Protein AF-A0AAV2PIL9-F1 (afdb_monomer_lite)

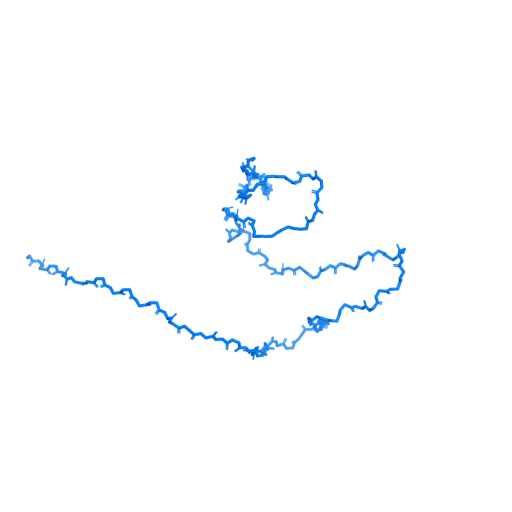Radius of gyration: 22.83 Å; chains: 1; bounding box: 48×57×62 Å

Structure (mmCIF, N/CA/C/O backbone):
data_AF-A0AAV2PIL9-F1
#
_entry.id   AF-A0AAV2PIL9-F1
#
loop_
_atom_site.group_PDB
_atom_site.id
_atom_site.type_symbol
_atom_site.label_atom_id
_atom_site.label_alt_id
_atom_site.label_comp_id
_atom_site.label_asym_id
_atom_site.label_entity_id
_atom_site.label_seq_id
_atom_site.pdbx_PDB_ins_code
_atom_site.Cartn_x
_atom_site.Cartn_y
_atom_site.Cartn_z
_atom_site.occupancy
_atom_site.B_iso_or_equiv
_atom_site.auth_seq_id
_atom_site.auth_comp_id
_atom_site.auth_asym_id
_atom_site.auth_atom_id
_atom_site.pdbx_PDB_model_num
ATOM 1 N N . GLY A 1 1 ? -7.718 -42.374 32.688 1.00 39.31 1 GLY A N 1
ATOM 2 C CA . GLY A 1 1 ? -6.599 -42.059 31.787 1.00 39.31 1 GLY A CA 1
ATOM 3 C C . GLY A 1 1 ? -7.052 -42.314 30.374 1.00 39.31 1 GLY A C 1
ATOM 4 O O . GLY A 1 1 ? -7.275 -43.462 30.025 1.00 39.31 1 GLY A O 1
ATOM 5 N N . SER A 1 2 ? -7.293 -41.252 29.617 1.00 43.75 2 SER A N 1
ATOM 6 C CA . SER A 1 2 ? -7.659 -41.289 28.203 1.00 43.75 2 SER A CA 1
ATOM 7 C C . SER A 1 2 ? -6.398 -41.479 27.359 1.00 43.75 2 SER A C 1
ATOM 9 O O . SER A 1 2 ? -5.510 -40.628 27.390 1.00 43.75 2 SER A O 1
ATOM 11 N N . GLY A 1 3 ? -6.307 -42.602 26.643 1.00 36.91 3 GLY A N 1
ATOM 12 C CA . GLY A 1 3 ? -5.295 -42.821 25.609 1.00 36.91 3 GLY A CA 1
ATOM 13 C C . GLY A 1 3 ? -5.547 -41.892 24.421 1.00 36.91 3 GLY A C 1
ATOM 14 O O . GLY A 1 3 ? -6.688 -41.744 23.989 1.00 36.91 3 GLY A O 1
ATOM 15 N N . GLY A 1 4 ? -4.495 -41.216 23.958 1.00 36.75 4 GLY A N 1
ATOM 16 C CA . GLY A 1 4 ? -4.555 -40.260 22.851 1.00 36.75 4 GLY A CA 1
ATOM 17 C C . GLY A 1 4 ? -4.580 -40.920 21.465 1.00 36.75 4 GLY A C 1
ATOM 18 O O . GLY A 1 4 ? -4.361 -42.126 21.356 1.00 36.75 4 GLY A O 1
ATOM 19 N N . PRO A 1 5 ? -4.811 -40.140 20.395 1.00 43.38 5 PRO A N 1
ATOM 20 C CA . PRO A 1 5 ? -4.626 -40.602 19.026 1.00 43.38 5 PRO A CA 1
ATOM 21 C C . PRO A 1 5 ? -3.196 -40.350 18.519 1.00 43.38 5 PRO A C 1
ATOM 23 O O . PRO A 1 5 ? -2.631 -39.270 18.692 1.00 43.38 5 PRO A O 1
ATOM 26 N N . SER A 1 6 ? -2.637 -41.361 17.855 1.00 42.66 6 SER A N 1
ATOM 27 C CA . SER A 1 6 ? -1.433 -41.302 17.026 1.00 42.66 6 SER A CA 1
ATOM 28 C C . SER A 1 6 ? -1.797 -41.539 15.553 1.00 4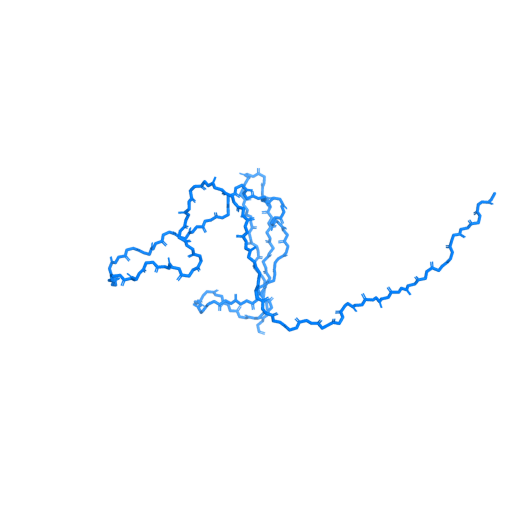2.66 6 SER A C 1
ATOM 30 O O . SER A 1 6 ? -2.655 -42.363 15.243 1.00 42.66 6 SER A O 1
ATOM 32 N N . GLY A 1 7 ? -1.100 -40.833 14.655 1.00 35.56 7 GLY A N 1
ATOM 33 C CA . GLY A 1 7 ? -1.141 -41.007 13.194 1.00 35.56 7 GLY A CA 1
ATOM 34 C C . GLY A 1 7 ? -1.990 -39.947 12.482 1.00 35.56 7 GLY A C 1
ATOM 35 O O . GLY A 1 7 ? -3.088 -39.639 12.916 1.00 35.56 7 GLY A O 1
ATOM 36 N N . GLY A 1 8 ? -1.569 -39.316 11.390 1.00 35.72 8 GLY A N 1
ATOM 37 C CA . GLY A 1 8 ? -0.363 -39.426 10.574 1.00 35.72 8 GLY A CA 1
ATOM 38 C C . GLY A 1 8 ? -0.543 -38.506 9.358 1.00 35.72 8 GLY A C 1
ATOM 39 O O . GLY A 1 8 ? -1.655 -38.338 8.864 1.00 35.72 8 GLY A O 1
ATOM 40 N N . SER A 1 9 ? 0.537 -37.863 8.924 1.00 42.44 9 SER A N 1
ATOM 41 C CA . SER A 1 9 ? 0.575 -36.897 7.823 1.00 42.44 9 SER A CA 1
ATOM 42 C C . SER A 1 9 ? 0.287 -37.554 6.468 1.00 42.44 9 SER A C 1
ATOM 44 O O . SER A 1 9 ? 0.861 -38.593 6.153 1.00 42.44 9 SER A O 1
ATOM 46 N N . GLY A 1 10 ? -0.539 -36.915 5.638 1.00 35.91 10 GLY A N 1
ATOM 47 C CA . GLY A 1 10 ? -0.777 -37.314 4.251 1.00 35.91 10 GLY A CA 1
ATOM 48 C C . GLY A 1 10 ? -0.938 -36.092 3.356 1.00 35.91 10 GLY A C 1
ATOM 49 O O . GLY A 1 10 ? -2.010 -35.503 3.280 1.00 35.91 10 GLY A O 1
ATOM 50 N N . SER A 1 11 ? 0.149 -35.697 2.699 1.00 45.59 11 SER A N 1
ATOM 51 C CA . SER A 1 11 ? 0.188 -34.688 1.643 1.00 45.59 11 SER A CA 1
ATOM 52 C C . SER A 1 11 ? -0.402 -35.261 0.351 1.00 45.59 11 SER A C 1
ATOM 54 O O . SER A 1 11 ? 0.233 -36.086 -0.304 1.00 45.59 11 SER A O 1
ATOM 56 N N . GLY A 1 12 ? -1.604 -34.824 -0.020 1.00 33.03 12 GLY A N 1
ATOM 57 C CA . GLY A 1 12 ? -2.204 -35.081 -1.328 1.00 33.03 12 GLY A CA 1
ATOM 58 C C . GLY A 1 12 ? -2.367 -33.768 -2.083 1.00 33.03 12 GLY A C 1
ATOM 59 O O . GLY A 1 12 ? -3.349 -33.064 -1.880 1.00 33.03 12 GLY A O 1
ATOM 60 N N . GLY A 1 13 ? -1.390 -33.415 -2.919 1.00 36.75 13 GLY A N 1
ATOM 61 C CA . GLY A 1 13 ? -1.562 -32.344 -3.899 1.00 36.75 13 GLY A CA 1
ATOM 62 C C . GLY A 1 13 ? -2.390 -32.857 -5.082 1.00 36.75 13 GLY A C 1
ATOM 63 O O . GLY A 1 13 ? -2.117 -33.966 -5.548 1.00 36.75 13 GLY A O 1
ATOM 64 N N . PRO A 1 14 ? -3.385 -32.112 -5.590 1.00 43.62 14 PRO A N 1
ATOM 65 C CA . PRO A 1 14 ? -4.019 -32.471 -6.845 1.00 43.62 14 PRO A CA 1
ATOM 66 C C . PRO A 1 14 ? -3.101 -32.118 -8.019 1.00 43.62 14 PRO A C 1
ATOM 68 O O . PRO A 1 14 ? -2.681 -30.979 -8.222 1.00 43.62 14 PRO A O 1
ATOM 71 N N . SER A 1 15 ? -2.790 -33.159 -8.776 1.00 46.66 15 SER A N 1
ATOM 72 C CA . SER A 1 15 ? -2.173 -33.157 -10.090 1.00 46.66 15 SER A CA 1
ATOM 73 C C . SER A 1 15 ? -3.133 -32.614 -11.158 1.00 46.66 15 SER A C 1
ATOM 75 O O . SER A 1 15 ? -4.279 -33.036 -11.224 1.00 46.66 15 SER A O 1
ATOM 77 N N . GLY A 1 16 ? -2.613 -31.743 -12.032 1.00 36.97 16 GLY A N 1
ATOM 78 C CA . GLY A 1 16 ? -2.989 -31.602 -13.448 1.00 36.97 16 GLY A CA 1
ATOM 79 C C . GLY A 1 16 ? -4.398 -31.102 -13.806 1.00 36.97 16 GLY A C 1
ATOM 80 O O . GLY A 1 16 ? -5.392 -31.785 -13.598 1.00 36.97 16 GLY A O 1
ATOM 81 N N . GLY A 1 17 ? -4.465 -29.972 -14.516 1.00 35.09 17 GLY A N 1
ATOM 82 C CA . GLY A 1 17 ? -5.667 -29.551 -15.239 1.00 35.09 17 GLY A CA 1
ATOM 83 C C . GLY A 1 17 ? -5.405 -28.365 -16.163 1.00 35.09 17 GLY A C 1
ATOM 84 O O . GLY A 1 17 ? -5.475 -27.215 -15.743 1.00 35.09 17 GLY A O 1
ATOM 85 N N . SER A 1 18 ? -5.080 -28.652 -17.421 1.00 47.25 18 SER A N 1
ATOM 86 C CA . SER A 1 18 ? -4.907 -27.676 -18.496 1.00 47.25 18 SER A CA 1
ATOM 87 C C . SER A 1 18 ? -6.264 -27.187 -19.022 1.00 47.25 18 SER A C 1
ATOM 89 O O . SER A 1 18 ? -6.996 -27.969 -19.616 1.00 47.25 18 SER A O 1
ATOM 91 N N . GLY A 1 19 ? -6.539 -25.886 -18.899 1.00 41.06 19 GLY A N 1
ATOM 92 C CA . GLY A 1 19 ? -7.348 -25.111 -19.849 1.00 41.06 19 GLY A CA 1
ATOM 93 C C . GLY A 1 19 ? -8.886 -25.209 -19.829 1.00 41.06 19 GLY A C 1
ATOM 94 O O . GLY A 1 19 ? -9.496 -26.188 -19.417 1.00 41.06 19 GLY A O 1
ATOM 95 N N . SER A 1 20 ? -9.463 -24.165 -20.437 1.00 46.88 20 SER A N 1
ATOM 96 C CA . SER A 1 20 ? -10.857 -23.919 -20.855 1.00 46.88 20 SER A CA 1
ATOM 97 C C . SER A 1 20 ? -11.839 -23.381 -19.801 1.00 46.88 20 SER A C 1
ATOM 99 O O . SER A 1 20 ? -12.045 -23.951 -18.736 1.00 46.88 20 SER A O 1
ATOM 101 N N . GLY A 1 21 ? -12.409 -22.212 -20.119 1.00 46.28 21 GLY A N 1
ATOM 102 C CA . GLY A 1 21 ? -13.289 -21.432 -19.256 1.00 46.28 21 GLY A CA 1
ATOM 103 C C . GLY A 1 21 ? -14.655 -22.061 -18.982 1.00 46.28 21 GLY A C 1
ATOM 104 O O . GLY A 1 21 ? -15.122 -22.948 -19.693 1.00 46.28 21 GLY A O 1
ATOM 105 N N . GLY A 1 22 ? -15.310 -21.528 -17.951 1.00 34.72 22 GLY A N 1
ATOM 106 C CA . GLY A 1 22 ? -16.691 -21.817 -17.572 1.00 34.72 22 GLY A CA 1
ATOM 107 C C . GLY A 1 22 ? -17.414 -20.542 -17.105 1.00 34.72 22 GLY A C 1
ATOM 108 O O . GLY A 1 22 ? -16.748 -19.555 -16.784 1.00 34.72 22 GLY A O 1
ATOM 109 N N . PRO A 1 23 ? -18.760 -20.520 -17.129 1.00 41.94 23 PRO A N 1
ATOM 110 C CA . PRO A 1 23 ? -19.551 -19.300 -17.250 1.00 41.94 23 PRO A CA 1
ATOM 111 C C . PRO A 1 23 ? -19.942 -18.713 -15.888 1.00 41.94 23 PRO A C 1
ATOM 113 O O . PRO A 1 23 ? -20.440 -19.422 -15.016 1.00 41.94 23 PRO A O 1
ATOM 116 N N . TRP A 1 24 ? -19.801 -17.398 -15.723 1.00 46.53 24 TRP A N 1
ATOM 117 C CA . TRP A 1 24 ? -20.425 -16.689 -14.605 1.00 46.53 24 TRP A CA 1
ATOM 118 C C . TRP A 1 24 ? -21.908 -16.473 -14.925 1.00 46.53 24 TRP A C 1
ATOM 120 O O . TRP A 1 24 ? -22.257 -15.622 -15.740 1.00 46.53 24 TRP A O 1
ATOM 130 N N . VAL A 1 25 ? -22.784 -17.270 -14.306 1.00 47.41 25 VAL A N 1
ATOM 131 C CA . VAL A 1 25 ? -24.238 -17.051 -14.312 1.00 47.41 25 VAL A CA 1
ATOM 132 C C . VAL A 1 25 ? -24.689 -16.633 -12.915 1.00 47.41 25 VAL A C 1
ATOM 134 O O . VAL A 1 25 ? -24.598 -17.407 -11.966 1.00 47.41 25 VAL A O 1
ATOM 137 N N . GLY A 1 26 ? -25.219 -15.414 -12.830 1.00 39.00 26 GLY A N 1
ATOM 138 C CA . GLY A 1 26 ? -25.921 -14.833 -11.682 1.00 39.00 26 GLY A CA 1
ATOM 139 C C . GLY A 1 26 ? -25.633 -13.332 -11.621 1.00 39.00 26 GLY A C 1
ATOM 140 O O . GLY A 1 26 ? -24.479 -12.939 -11.627 1.00 39.00 26 GLY A O 1
ATOM 141 N N . GLY A 1 27 ? -26.579 -12.404 -11.616 1.00 35.25 27 GLY A N 1
ATOM 142 C CA . GLY A 1 27 ? -28.033 -12.425 -11.672 1.00 35.25 27 GLY A CA 1
ATOM 143 C C . GLY A 1 27 ? -28.479 -10.983 -11.960 1.00 35.25 27 GLY A C 1
ATOM 144 O O . GLY A 1 27 ? -27.723 -10.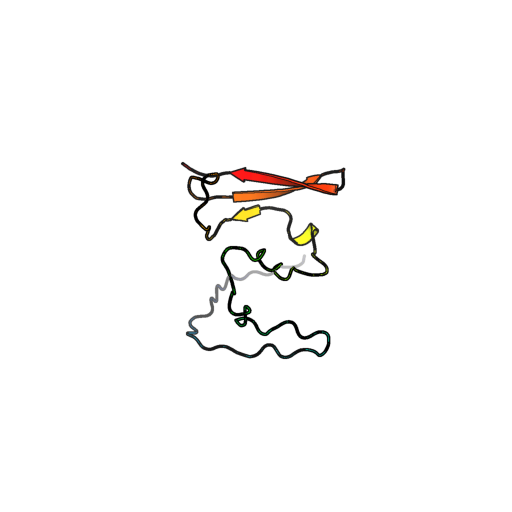033 -11.772 1.00 35.25 27 GLY A O 1
ATOM 145 N N . SER A 1 28 ? -29.676 -10.834 -12.503 1.00 59.41 28 SER A N 1
ATOM 146 C CA . SER A 1 28 ? -30.213 -9.627 -13.128 1.00 59.41 28 SER A CA 1
ATOM 147 C C . SER A 1 28 ? -30.219 -8.378 -12.232 1.00 59.41 28 SER A C 1
ATOM 149 O O . SER A 1 28 ? -30.933 -8.328 -11.235 1.00 59.41 28 SER A O 1
ATOM 151 N N . GLY A 1 29 ? -29.504 -7.332 -12.654 1.00 47.81 29 GLY A N 1
ATOM 152 C CA . GLY A 1 29 ? -29.636 -5.971 -12.126 1.00 47.81 29 GLY A CA 1
ATOM 153 C C . GLY A 1 29 ? -28.429 -5.114 -12.500 1.00 47.81 29 GLY A C 1
ATOM 154 O O . GLY A 1 29 ? -27.342 -5.361 -12.000 1.00 47.81 29 GLY A O 1
ATOM 155 N N . SER A 1 30 ? -28.613 -4.132 -13.392 1.00 52.47 30 SER A N 1
ATOM 156 C CA . SER A 1 30 ? -27.580 -3.236 -13.958 1.00 52.47 30 SER A CA 1
ATOM 157 C C . SER A 1 30 ? -26.436 -3.947 -14.696 1.00 52.47 30 SER A C 1
ATOM 159 O O . SER A 1 30 ? -25.332 -4.089 -14.181 1.00 52.47 30 SER A O 1
ATOM 161 N N . GLY A 1 31 ? -26.694 -4.393 -15.930 1.00 41.53 31 GLY A N 1
ATOM 162 C CA . GLY A 1 31 ? -25.639 -4.916 -16.797 1.00 41.53 31 GLY A CA 1
ATOM 163 C C . GLY A 1 31 ? -24.615 -3.828 -17.119 1.00 41.53 31 GLY A C 1
ATOM 164 O O . GLY A 1 31 ? -24.856 -2.993 -17.988 1.00 41.53 31 GLY A O 1
ATOM 165 N N . GLY A 1 32 ? -23.475 -3.846 -16.427 1.00 49.75 32 GLY A N 1
ATOM 166 C CA . GLY A 1 32 ? -22.250 -3.265 -16.965 1.00 49.75 32 GLY A CA 1
ATOM 167 C C . GLY A 1 32 ? -21.864 -3.979 -18.270 1.00 49.75 32 GLY A C 1
ATOM 168 O O . GLY A 1 32 ? -22.322 -5.105 -18.508 1.00 49.75 32 GLY A O 1
ATOM 169 N N . PRO A 1 33 ? -21.063 -3.346 -19.145 1.00 46.03 33 PRO A N 1
ATOM 170 C CA . PRO A 1 33 ? -20.611 -3.997 -20.366 1.00 46.03 33 PRO A CA 1
ATOM 171 C C . PRO A 1 33 ? -19.860 -5.296 -20.022 1.00 46.03 33 PRO A C 1
ATOM 173 O O . PRO A 1 33 ? -19.215 -5.377 -18.971 1.00 46.03 33 PRO A O 1
ATOM 176 N N . PRO A 1 34 ? -19.947 -6.333 -20.873 1.00 44.09 34 PRO A N 1
ATOM 177 C CA . PRO A 1 34 ? -19.232 -7.579 -20.641 1.00 44.09 34 PRO A CA 1
ATOM 178 C C . PRO A 1 34 ? -17.719 -7.315 -20.536 1.00 44.09 34 PRO A C 1
ATOM 180 O O . PRO A 1 34 ? -17.207 -6.407 -21.203 1.00 44.09 34 PRO A O 1
ATOM 183 N N . PRO A 1 35 ? -16.979 -8.105 -19.736 1.00 51.28 35 PRO A N 1
ATOM 184 C CA . PRO A 1 35 ? -15.528 -7.990 -19.669 1.00 51.28 35 PRO A CA 1
ATOM 185 C C . PRO A 1 35 ? -14.942 -8.165 -21.077 1.00 51.28 35 PRO A C 1
ATOM 187 O O . PRO A 1 35 ? -15.152 -9.192 -21.720 1.00 51.28 35 PRO A O 1
ATOM 190 N N . GLY A 1 36 ? -14.253 -7.131 -21.568 1.00 49.16 36 GLY A N 1
ATOM 191 C CA . GLY A 1 36 ? -13.662 -7.089 -22.911 1.00 49.16 36 GLY A CA 1
ATOM 192 C C . GLY A 1 36 ? -14.314 -6.114 -23.897 1.00 49.16 36 GLY A C 1
ATOM 193 O O . GLY A 1 36 ? -13.781 -5.937 -24.988 1.00 49.16 36 GLY A O 1
ATOM 194 N N . VAL A 1 37 ? -15.409 -5.438 -23.534 1.00 50.84 37 VAL A N 1
ATOM 195 C CA . VAL A 1 37 ? -15.971 -4.339 -24.338 1.00 50.84 37 VAL A CA 1
ATOM 196 C C . VAL A 1 37 ? -15.676 -3.017 -23.638 1.00 50.84 37 VAL A C 1
ATOM 198 O O . VAL A 1 37 ? -16.540 -2.405 -23.015 1.00 50.84 37 VAL A O 1
ATOM 201 N N . PHE A 1 38 ? -14.418 -2.586 -23.727 1.00 54.53 38 PHE A N 1
ATOM 202 C CA . PHE A 1 38 ? -14.108 -1.168 -23.578 1.00 54.53 38 PHE A CA 1
ATOM 203 C C . PHE A 1 38 ? -14.660 -0.461 -24.823 1.00 54.53 38 PHE A C 1
ATOM 205 O O . PHE A 1 38 ? -14.470 -0.982 -25.929 1.00 54.53 38 PHE A O 1
ATOM 212 N N . PRO A 1 39 ? -15.380 0.668 -24.689 1.00 58.75 39 PRO A N 1
ATOM 213 C CA . PRO A 1 39 ? -15.816 1.417 -25.858 1.00 58.75 39 PRO A CA 1
ATOM 214 C C . PRO A 1 39 ? -14.593 1.714 -26.741 1.00 58.75 39 PRO A C 1
ATOM 216 O O . PRO A 1 39 ? -13.526 2.024 -26.200 1.00 58.75 39 PRO A O 1
ATOM 219 N N . PRO A 1 40 ? -14.697 1.575 -28.077 1.00 55.47 40 PRO A N 1
ATOM 220 C CA . PRO A 1 40 ? -13.598 1.925 -28.964 1.00 55.47 40 PRO A CA 1
ATOM 221 C C . PRO A 1 40 ? -13.253 3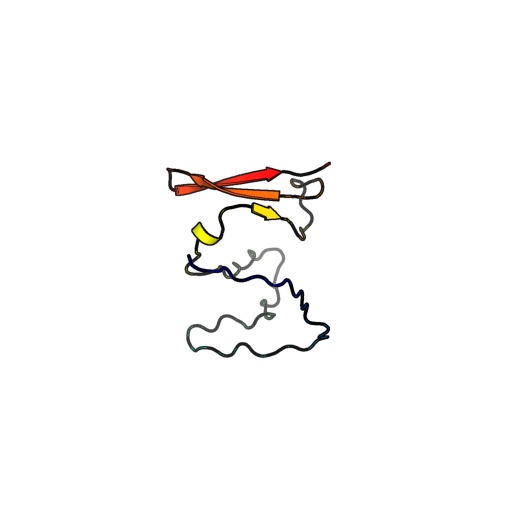.396 -28.718 1.00 55.47 40 PRO A C 1
ATOM 223 O O . PRO A 1 40 ? -14.085 4.274 -28.935 1.00 55.47 40 PRO A O 1
ATOM 226 N N . GLY A 1 41 ? -12.056 3.638 -28.182 1.00 58.19 41 GLY A N 1
ATOM 227 C CA . GLY A 1 41 ? -11.594 4.970 -27.815 1.00 58.19 41 GLY A CA 1
ATOM 228 C C . GLY A 1 41 ? -11.673 5.926 -29.002 1.00 58.19 41 GLY A C 1
ATOM 229 O O . GLY A 1 41 ? -11.234 5.601 -30.105 1.00 58.19 41 GLY A O 1
ATOM 230 N N . GLY A 1 42 ? -12.238 7.105 -28.766 1.00 54.03 42 GLY A N 1
ATOM 231 C CA . GLY A 1 42 ? -12.327 8.175 -29.749 1.00 54.03 42 GLY A CA 1
ATOM 232 C C . GLY A 1 42 ? -11.644 9.435 -29.236 1.00 54.03 42 GLY A C 1
ATOM 233 O O . GLY A 1 42 ? -12.324 10.322 -28.744 1.00 54.03 42 GLY A O 1
ATOM 234 N N . GLY A 1 43 ? -10.318 9.517 -29.386 1.00 60.12 43 GLY A N 1
ATOM 235 C CA . GLY A 1 43 ? -9.540 10.754 -29.224 1.00 60.12 43 GLY A CA 1
ATOM 236 C C . GLY A 1 43 ? -8.471 10.712 -28.127 1.00 60.12 43 GLY A C 1
ATOM 237 O O . GLY A 1 43 ? -8.667 10.121 -27.074 1.00 60.12 43 GLY A O 1
ATOM 238 N N . SER A 1 44 ? -7.337 11.374 -28.377 1.00 65.38 44 SER A N 1
ATOM 239 C CA . SER A 1 44 ? -6.283 11.656 -27.385 1.00 65.38 44 SER A CA 1
ATOM 240 C C . SER A 1 44 ? -6.689 12.703 -26.339 1.00 65.38 44 SER A C 1
ATOM 242 O O . SER A 1 44 ? -5.920 12.962 -25.418 1.00 65.38 44 SER A O 1
ATOM 244 N N . ASP A 1 45 ? -7.874 13.298 -26.500 1.00 71.00 45 ASP A N 1
ATOM 245 C CA . ASP A 1 45 ? -8.377 14.424 -25.710 1.00 71.00 45 ASP A CA 1
ATOM 246 C C . ASP A 1 45 ? -9.627 14.067 -24.875 1.00 71.00 45 ASP A C 1
ATOM 248 O O . ASP A 1 45 ? -10.153 14.924 -24.168 1.00 71.00 45 ASP A O 1
ATOM 252 N N . GLU A 1 46 ? -10.114 12.820 -24.936 1.00 78.38 46 GLU A N 1
ATOM 253 C CA . GLU A 1 46 ? -11.219 12.345 -24.089 1.00 78.38 46 GLU A CA 1
ATOM 254 C C . GLU A 1 46 ? -10.669 11.880 -22.726 1.00 78.38 46 GLU A C 1
ATOM 256 O O . GLU A 1 46 ? -9.735 11.067 -22.698 1.00 78.38 46 GLU A O 1
ATOM 261 N N . PRO A 1 47 ? -11.211 12.357 -21.587 1.00 82.31 47 PRO A N 1
ATOM 262 C CA . PRO A 1 47 ? -10.896 11.807 -20.276 1.00 82.31 47 PRO A CA 1
ATOM 263 C C . PRO A 1 47 ? -10.999 10.279 -20.238 1.00 82.31 47 PRO A C 1
ATOM 265 O O . PRO A 1 47 ? -11.939 9.674 -20.754 1.00 82.31 47 PRO A O 1
ATOM 268 N N . CYS A 1 48 ? -10.022 9.648 -19.585 1.00 83.69 48 CYS A N 1
ATOM 269 C CA . CYS A 1 48 ? -10.041 8.206 -19.379 1.00 83.69 48 CYS A CA 1
ATOM 270 C C . CYS A 1 48 ? -11.359 7.792 -18.703 1.00 83.69 48 CYS A C 1
ATOM 272 O O . CYS A 1 48 ? -11.750 8.427 -17.721 1.00 83.69 48 CYS A O 1
ATOM 274 N N . PRO A 1 49 ? -12.029 6.731 -19.185 1.00 86.25 49 PRO A N 1
ATOM 275 C CA . PRO A 1 49 ? -13.246 6.254 -18.550 1.00 86.25 49 PRO A CA 1
ATOM 276 C C . PRO A 1 49 ? -12.953 5.782 -17.122 1.00 86.25 49 PRO A C 1
ATOM 278 O O . PRO A 1 49 ? -11.917 5.161 -16.869 1.00 86.25 49 PRO A O 1
ATOM 281 N N . ASP A 1 50 ? -13.892 6.025 -16.208 1.00 88.75 50 ASP A N 1
ATOM 282 C CA . ASP A 1 50 ? -13.798 5.537 -14.834 1.00 88.75 50 ASP A CA 1
ATOM 283 C C . ASP A 1 50 ? -13.921 4.002 -14.804 1.00 88.75 50 ASP A C 1
ATOM 285 O O . ASP A 1 50 ? -14.938 3.450 -15.247 1.00 88.75 50 ASP A O 1
ATOM 289 N N . PRO A 1 51 ? -12.915 3.272 -14.289 1.00 89.12 51 PRO A N 1
ATOM 290 C CA . PRO A 1 51 ? -13.004 1.825 -14.181 1.00 89.12 51 PRO A CA 1
ATOM 291 C C . PRO A 1 51 ? -14.009 1.416 -13.087 1.00 89.12 51 PRO A C 1
ATOM 293 O O . PRO A 1 51 ? -14.134 2.099 -12.066 1.00 89.12 51 PRO A O 1
ATOM 296 N N . PRO A 1 52 ? -14.707 0.275 -13.239 1.00 91.75 52 PRO A N 1
ATOM 297 C CA . PRO A 1 52 ? -15.575 -0.241 -12.186 1.00 91.75 52 PRO A CA 1
ATOM 298 C C . PRO A 1 52 ? -14.763 -0.611 -10.934 1.00 91.75 52 PRO A C 1
ATOM 300 O O . PRO A 1 52 ? -13.670 -1.169 -11.031 1.00 91.75 52 PRO A O 1
ATOM 303 N N . VAL A 1 53 ? -15.327 -0.350 -9.751 1.00 93.44 53 VAL A N 1
ATOM 304 C CA . VAL A 1 53 ? -14.694 -0.625 -8.447 1.00 93.44 53 VAL A CA 1
ATOM 305 C C . VAL A 1 53 ? -15.460 -1.680 -7.646 1.00 93.44 53 VAL A C 1
ATOM 307 O O . VAL A 1 53 ? -16.677 -1.834 -7.797 1.00 93.44 53 VAL A O 1
ATOM 310 N N . VAL A 1 54 ? -14.756 -2.388 -6.757 1.00 94.75 54 VAL A N 1
ATOM 311 C CA . VAL A 1 54 ? -15.346 -3.395 -5.858 1.00 94.75 54 VAL A CA 1
ATOM 312 C C . VAL A 1 54 ? -16.326 -2.727 -4.887 1.00 94.75 54 VAL A C 1
ATOM 314 O O . VAL A 1 54 ? -15.938 -1.895 -4.070 1.00 94.75 54 VAL A O 1
ATOM 317 N N . GLN A 1 55 ? -17.601 -3.110 -4.963 1.00 96.44 55 GLN A N 1
ATOM 318 C CA . GLN A 1 55 ? -18.650 -2.632 -4.057 1.00 96.44 55 GLN A CA 1
ATOM 319 C C . GLN A 1 55 ? -18.620 -3.386 -2.724 1.00 96.44 55 GLN A C 1
ATOM 321 O O . GLN A 1 55 ? -18.241 -4.555 -2.683 1.00 96.44 55 GLN A O 1
ATOM 326 N N . ASN A 1 56 ? -19.069 -2.738 -1.642 1.00 95.38 56 ASN A N 1
ATOM 327 C CA . ASN A 1 56 ? -19.083 -3.314 -0.287 1.00 95.38 56 ASN A CA 1
ATOM 328 C C . ASN A 1 56 ? -17.706 -3.859 0.140 1.00 95.38 56 ASN A C 1
ATOM 330 O O . ASN A 1 56 ? -17.593 -4.954 0.692 1.00 95.38 56 ASN A O 1
ATOM 334 N N . PHE A 1 57 ? -16.652 -3.101 -0.164 1.00 95.62 57 PHE A N 1
ATOM 335 C CA . PHE A 1 57 ? -15.271 -3.492 0.082 1.00 95.62 57 PHE A CA 1
ATOM 336 C C . PHE A 1 57 ? -15.019 -3.819 1.564 1.00 95.62 57 PHE A C 1
ATOM 338 O O . PHE A 1 57 ? -15.181 -2.970 2.442 1.00 95.62 57 PHE A O 1
ATOM 345 N N . ASN A 1 58 ? -14.597 -5.056 1.844 1.00 96.00 58 ASN A N 1
ATOM 346 C CA . ASN A 1 58 ? -14.227 -5.486 3.190 1.00 96.00 58 ASN A CA 1
ATOM 347 C C . ASN A 1 58 ? -12.806 -5.015 3.522 1.00 96.00 58 ASN A C 1
ATOM 349 O O . ASN A 1 58 ? -11.836 -5.741 3.299 1.00 96.00 58 ASN A O 1
ATOM 353 N N . LEU A 1 59 ? -12.698 -3.811 4.088 1.00 96.50 59 LEU A N 1
ATOM 354 C CA . LEU A 1 59 ? -11.413 -3.218 4.454 1.00 96.50 59 LEU A CA 1
ATOM 355 C C . LEU A 1 59 ? -10.598 -4.121 5.388 1.00 96.50 59 LEU A C 1
ATOM 357 O O . LEU A 1 59 ? -9.414 -4.323 5.149 1.00 96.50 59 LEU A O 1
ATOM 361 N N . THR A 1 60 ? -11.217 -4.708 6.415 1.00 96.44 60 THR A N 1
ATOM 362 C CA . THR A 1 60 ? -10.514 -5.551 7.396 1.00 96.44 60 THR A CA 1
ATOM 363 C C . THR A 1 60 ? -9.875 -6.781 6.754 1.00 96.44 60 THR A C 1
ATOM 365 O O . THR A 1 60 ? -8.791 -7.179 7.164 1.00 96.44 60 THR A O 1
ATOM 368 N N . GLY A 1 61 ? -10.512 -7.356 5.729 1.00 97.19 61 GLY A N 1
ATOM 369 C CA . GLY A 1 61 ? -9.955 -8.476 4.966 1.00 97.19 61 GLY A CA 1
ATOM 370 C C . GLY A 1 61 ? -8.835 -8.086 3.996 1.00 97.19 61 GLY A C 1
ATOM 371 O O . GLY A 1 61 ? -8.150 -8.970 3.492 1.00 97.19 61 GLY A O 1
ATOM 372 N N . TYR A 1 62 ? -8.656 -6.791 3.726 1.00 97.75 62 TYR A N 1
ATOM 373 C CA . TYR A 1 62 ? -7.621 -6.268 2.833 1.00 97.75 62 TYR A CA 1
ATOM 374 C C . TYR A 1 62 ? -6.346 -5.833 3.571 1.00 97.75 62 TYR A C 1
ATOM 376 O O . TYR A 1 62 ? -5.280 -5.743 2.964 1.00 97.75 62 TYR A O 1
ATOM 384 N N . LEU A 1 63 ? -6.445 -5.550 4.874 1.00 98.19 63 LEU A N 1
ATOM 385 C CA . LEU A 1 63 ? -5.297 -5.171 5.698 1.00 98.19 63 LEU A CA 1
ATOM 386 C C . LEU A 1 63 ? -4.249 -6.291 5.765 1.00 98.19 63 LEU A C 1
ATOM 388 O O . LEU A 1 63 ? -4.541 -7.468 5.558 1.00 98.19 63 LEU A O 1
ATOM 392 N N . GLY A 1 64 ? -3.026 -5.918 6.131 1.00 98.06 64 GLY A N 1
ATOM 393 C CA . GLY A 1 64 ? -1.894 -6.832 6.211 1.00 98.06 64 GLY A CA 1
ATOM 394 C C . GLY A 1 64 ? -0.994 -6.752 4.984 1.00 98.06 64 GLY A C 1
ATOM 395 O O . GLY A 1 64 ? -0.890 -5.708 4.339 1.00 98.06 64 GLY A O 1
ATOM 396 N N . ARG A 1 65 ? -0.287 -7.849 4.714 1.00 98.19 65 ARG A N 1
ATOM 397 C CA . ARG A 1 65 ? 0.824 -7.891 3.765 1.00 98.19 65 ARG A CA 1
ATOM 398 C C . ARG A 1 65 ? 0.393 -8.328 2.372 1.00 98.19 65 ARG A C 1
ATOM 400 O O . ARG A 1 65 ? -0.197 -9.394 2.215 1.00 98.19 65 ARG A O 1
ATOM 407 N N . TRP A 1 66 ? 0.825 -7.569 1.374 1.00 98.31 66 TRP A N 1
ATOM 408 C CA . TRP A 1 66 ? 0.701 -7.890 -0.041 1.00 98.31 66 TRP A CA 1
ATOM 409 C C . TRP A 1 66 ? 2.071 -7.952 -0.706 1.00 98.31 66 TRP A C 1
ATOM 411 O O . TRP A 1 66 ? 2.974 -7.193 -0.358 1.00 98.31 66 TRP A O 1
ATOM 421 N N . TYR A 1 67 ? 2.201 -8.848 -1.681 1.00 97.06 67 TYR A N 1
ATOM 422 C CA . TYR A 1 67 ? 3.383 -8.988 -2.525 1.00 97.06 67 TYR A CA 1
ATOM 423 C C . TYR A 1 67 ? 3.019 -8.534 -3.934 1.00 97.06 67 TYR A C 1
ATOM 425 O O . TYR A 1 67 ? 2.016 -8.988 -4.488 1.00 97.06 67 TYR A O 1
ATOM 433 N N . GLU A 1 68 ? 3.813 -7.635 -4.503 1.00 95.94 68 GLU A N 1
ATOM 434 C CA . GLU A 1 68 ? 3.642 -7.221 -5.892 1.00 95.94 68 GLU A CA 1
ATOM 435 C C . GLU A 1 68 ? 3.974 -8.396 -6.820 1.00 95.94 68 GLU A C 1
ATOM 437 O O . GLU A 1 68 ? 5.044 -8.996 -6.712 1.00 95.94 68 GLU A O 1
ATOM 442 N N . VAL A 1 69 ? 3.044 -8.736 -7.716 1.00 94.94 69 VAL A N 1
ATOM 443 C CA . VAL A 1 69 ? 3.247 -9.789 -8.725 1.00 94.94 69 VAL A CA 1
ATOM 444 C C . VAL A 1 69 ? 3.722 -9.174 -10.039 1.00 94.94 69 VAL A C 1
ATOM 446 O O . VAL A 1 69 ? 4.679 -9.659 -10.633 1.00 94.94 69 VAL A O 1
ATOM 449 N N . GLU A 1 70 ? 3.078 -8.088 -10.472 1.00 94.12 70 GLU A N 1
ATOM 450 C CA . GLU A 1 70 ? 3.413 -7.352 -11.691 1.00 94.12 70 GLU A CA 1
ATOM 451 C C . GLU A 1 70 ? 3.121 -5.858 -11.510 1.00 94.12 70 GLU A C 1
ATOM 453 O O . GLU A 1 70 ? 2.208 -5.473 -10.774 1.00 94.12 70 GLU A O 1
ATOM 458 N N . ARG A 1 71 ? 3.860 -5.017 -12.242 1.00 90.88 71 ARG A N 1
ATOM 459 C CA . ARG A 1 71 ? 3.597 -3.579 -12.358 1.00 90.88 71 ARG A CA 1
ATOM 460 C C . ARG A 1 71 ? 3.775 -3.098 -13.788 1.00 90.88 71 ARG A C 1
ATOM 462 O O . ARG A 1 71 ? 4.633 -3.577 -14.528 1.00 90.88 71 ARG A O 1
ATOM 469 N N . MET A 1 72 ? 3.006 -2.077 -14.146 1.00 92.31 72 MET A N 1
ATOM 470 C CA . MET A 1 72 ? 3.309 -1.257 -15.316 1.00 92.31 72 MET A CA 1
ATOM 471 C C . MET A 1 72 ? 4.477 -0.319 -15.001 1.00 92.31 72 MET A C 1
ATOM 473 O O . MET A 1 72 ? 4.678 0.070 -13.846 1.00 92.31 72 MET A O 1
ATOM 477 N N . PHE A 1 73 ? 5.232 0.067 -16.033 1.00 89.25 73 PHE A N 1
ATOM 478 C CA . PHE A 1 73 ? 6.334 1.012 -15.874 1.00 89.25 73 PHE A CA 1
ATOM 479 C C . PHE A 1 73 ? 5.839 2.314 -15.241 1.00 89.25 73 PHE A C 1
ATOM 481 O O . PHE A 1 73 ? 4.933 2.972 -15.753 1.00 89.25 73 PHE A O 1
ATOM 488 N N . ASN A 1 74 ? 6.464 2.689 -14.132 1.00 88.19 74 ASN A N 1
ATOM 489 C CA . ASN A 1 74 ? 6.264 3.967 -13.481 1.00 88.19 74 ASN A CA 1
ATOM 490 C C . ASN A 1 74 ? 7.613 4.446 -12.911 1.00 88.19 74 ASN A C 1
ATOM 492 O O . ASN A 1 74 ? 8.438 3.618 -12.531 1.00 88.19 74 ASN A O 1
ATOM 496 N N . PRO A 1 75 ? 7.875 5.763 -12.866 1.00 89.62 75 PRO A N 1
ATOM 497 C CA . PRO A 1 75 ? 9.189 6.286 -12.485 1.00 89.62 75 PRO A CA 1
ATOM 498 C C . PRO A 1 75 ? 9.442 6.298 -10.969 1.00 89.62 75 PRO A C 1
ATOM 500 O O . PRO A 1 75 ? 10.536 6.656 -10.542 1.00 89.62 75 PRO A O 1
ATOM 503 N N . PHE A 1 76 ? 8.441 5.966 -10.149 1.00 86.56 76 PHE A N 1
ATOM 504 C CA . PHE A 1 76 ? 8.494 6.135 -8.693 1.00 86.56 76 PHE A CA 1
ATOM 505 C C . PHE A 1 76 ? 8.693 4.825 -7.932 1.00 86.56 76 PHE A C 1
ATOM 507 O O . PHE A 1 76 ? 9.063 4.854 -6.762 1.00 86.56 76 PHE A O 1
ATOM 514 N N . GLN A 1 77 ? 8.457 3.687 -8.578 1.00 85.12 77 GLN A N 1
ATOM 515 C CA . GLN A 1 77 ? 8.702 2.371 -8.014 1.00 85.12 77 GLN A CA 1
ATOM 516 C C . GLN A 1 77 ? 9.938 1.755 -8.662 1.00 85.12 77 GLN A C 1
ATOM 518 O O . GLN A 1 77 ? 10.106 1.764 -9.880 1.00 85.12 77 GLN A O 1
ATOM 523 N N . TYR A 1 78 ? 10.809 1.211 -7.826 1.00 87.44 78 TYR A N 1
ATOM 524 C CA . TYR A 1 78 ? 12.069 0.604 -8.230 1.00 87.44 78 TYR A CA 1
ATOM 525 C C . TYR A 1 78 ? 12.381 -0.588 -7.324 1.00 87.44 78 TYR A C 1
ATOM 527 O O . TYR A 1 78 ? 11.732 -0.785 -6.296 1.00 87.44 78 TYR A O 1
ATOM 535 N N . GLY A 1 79 ? 13.374 -1.381 -7.724 1.00 90.31 79 GLY A N 1
ATOM 536 C CA . GLY A 1 79 ? 13.761 -2.600 -7.019 1.00 90.31 79 GLY A CA 1
ATOM 537 C C . GLY A 1 79 ? 12.771 -3.753 -7.190 1.00 90.31 79 GLY A C 1
ATOM 538 O O . GLY A 1 79 ? 11.728 -3.605 -7.833 1.00 90.31 79 GLY A O 1
ATOM 539 N N . ASP A 1 80 ? 13.122 -4.886 -6.595 1.00 91.88 80 ASP A N 1
ATOM 540 C CA . ASP A 1 80 ? 12.397 -6.155 -6.670 1.00 91.88 80 ASP A CA 1
ATOM 541 C C . ASP A 1 80 ? 11.828 -6.559 -5.304 1.00 91.88 80 ASP A C 1
ATOM 543 O O . ASP A 1 80 ? 12.077 -5.908 -4.284 1.00 91.88 80 ASP A O 1
ATOM 547 N N . CYS A 1 81 ? 11.061 -7.656 -5.275 1.00 93.81 81 CYS A N 1
ATOM 548 C CA . CYS A 1 81 ? 10.431 -8.183 -4.060 1.00 93.81 81 CYS A CA 1
ATOM 549 C C . CYS A 1 81 ? 9.616 -7.109 -3.322 1.00 93.81 81 CYS A C 1
ATOM 551 O O . CYS A 1 81 ? 9.738 -6.956 -2.105 1.00 93.81 81 CYS A O 1
ATOM 553 N N . VAL A 1 82 ? 8.817 -6.342 -4.071 1.00 95.56 82 VAL A N 1
ATOM 554 C CA . VAL A 1 82 ? 8.032 -5.238 -3.517 1.00 95.56 82 VAL A CA 1
ATOM 555 C C . VAL A 1 82 ? 6.927 -5.788 -2.618 1.00 95.56 82 VAL A C 1
ATOM 557 O O . VAL A 1 82 ? 6.139 -6.652 -3.009 1.00 95.56 82 VAL A O 1
ATOM 560 N N . ILE A 1 83 ? 6.881 -5.273 -1.395 1.00 97.25 83 ILE A N 1
ATOM 561 C CA . ILE A 1 83 ? 5.911 -5.630 -0.363 1.00 97.25 83 ILE A CA 1
ATOM 562 C C . ILE A 1 83 ? 5.168 -4.370 0.063 1.00 97.25 83 ILE A C 1
ATOM 564 O O . ILE A 1 83 ? 5.801 -3.349 0.335 1.00 97.25 83 ILE A O 1
ATOM 568 N N . ALA A 1 84 ? 3.846 -4.469 0.180 1.00 97.94 84 ALA A N 1
ATOM 569 C CA . ALA A 1 84 ? 2.986 -3.431 0.732 1.00 97.94 84 ALA A CA 1
ATOM 570 C C . ALA A 1 84 ? 2.303 -3.930 2.010 1.00 97.94 84 ALA A C 1
ATOM 572 O O . ALA A 1 84 ? 1.531 -4.888 1.978 1.00 97.94 84 ALA A O 1
ATOM 573 N N . ASP A 1 85 ? 2.576 -3.273 3.135 1.00 98.38 85 ASP A N 1
ATOM 574 C CA . ASP A 1 85 ? 1.918 -3.541 4.412 1.00 98.38 85 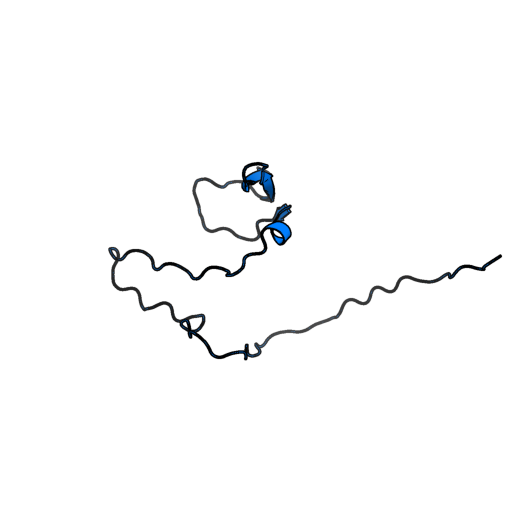ASP A CA 1
ATOM 575 C C . ASP A 1 85 ? 0.846 -2.467 4.671 1.00 98.38 85 ASP A C 1
ATOM 577 O O . ASP A 1 85 ? 1.160 -1.282 4.819 1.00 98.38 85 ASP 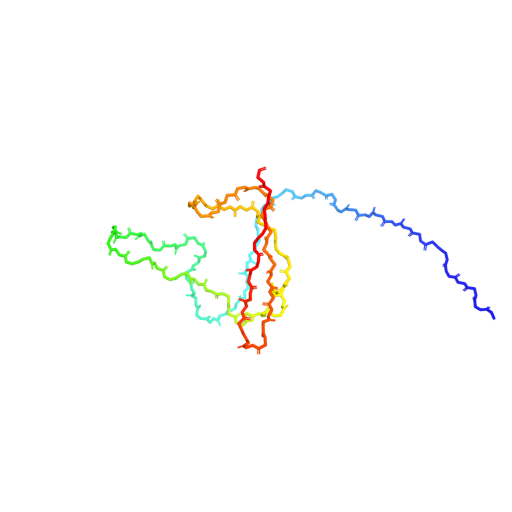A O 1
ATOM 581 N N . TYR A 1 86 ? -0.423 -2.885 4.713 1.00 98.56 86 TYR A N 1
ATOM 582 C CA . TYR A 1 86 ? -1.588 -2.021 4.924 1.00 98.56 86 TYR A CA 1
ATOM 583 C C . TYR A 1 86 ? -2.061 -2.087 6.375 1.00 98.56 86 TYR A C 1
ATOM 585 O O . TYR A 1 86 ? -2.394 -3.164 6.878 1.00 98.56 86 TYR A O 1
ATOM 593 N N . THR A 1 87 ? -2.159 -0.938 7.042 1.00 98.25 87 THR A N 1
ATOM 594 C CA . THR A 1 87 ? -2.633 -0.847 8.431 1.00 98.25 87 THR A CA 1
ATOM 595 C C . THR A 1 87 ? -3.720 0.213 8.580 1.00 98.25 87 THR A C 1
ATOM 597 O O . THR A 1 87 ? -3.689 1.257 7.930 1.00 98.25 87 THR A O 1
ATOM 600 N N . LEU A 1 88 ? -4.711 -0.062 9.430 1.00 98.25 88 LEU A N 1
ATOM 601 C CA . LEU A 1 88 ? -5.763 0.895 9.766 1.00 98.25 88 LEU A CA 1
ATOM 602 C C . LEU A 1 88 ? -5.293 1.791 10.913 1.00 98.25 88 LEU A C 1
ATOM 604 O O . LEU A 1 88 ? -4.854 1.290 11.949 1.00 98.25 88 LEU A O 1
ATOM 608 N N . LYS A 1 89 ? -5.397 3.106 10.733 1.00 97.94 89 LYS A N 1
ATOM 609 C CA . LYS A 1 89 ? -5.116 4.099 11.771 1.00 97.94 89 LYS A CA 1
ATOM 610 C C . LYS A 1 89 ? -6.363 4.411 12.597 1.00 97.94 89 LYS A C 1
ATOM 612 O O . LYS A 1 89 ? -7.490 4.165 12.173 1.00 97.94 89 LYS A O 1
ATOM 617 N N . GLU A 1 90 ? -6.148 5.011 13.766 1.00 97.19 90 GLU A N 1
ATOM 618 C CA . GLU A 1 90 ? -7.219 5.425 14.686 1.00 97.19 90 GLU A CA 1
ATOM 619 C C . GLU A 1 90 ? -8.181 6.455 14.072 1.00 97.19 90 GLU A C 1
ATOM 621 O O . GLU A 1 90 ? -9.360 6.472 14.412 1.00 97.19 90 GLU A O 1
ATOM 626 N N . ASP A 1 91 ? -7.703 7.278 13.133 1.00 97.00 91 ASP A N 1
ATOM 627 C CA . ASP A 1 91 ? -8.506 8.273 12.408 1.00 97.00 91 ASP A CA 1
ATOM 628 C C . ASP A 1 91 ? -9.337 7.681 11.252 1.00 97.00 91 ASP A C 1
ATOM 630 O O . ASP A 1 91 ? -10.015 8.414 10.531 1.00 97.00 91 ASP A O 1
ATOM 634 N N . GLY A 1 92 ? -9.292 6.359 11.064 1.00 95.81 92 GLY A N 1
ATOM 635 C CA . GLY A 1 92 ? -10.003 5.651 10.004 1.00 95.81 92 GLY A CA 1
ATOM 636 C C . GLY A 1 92 ? -9.301 5.664 8.643 1.00 95.81 92 GLY A C 1
ATOM 637 O O . GLY A 1 92 ? -9.846 5.115 7.685 1.00 95.81 92 GLY A O 1
ATOM 638 N N . THR A 1 93 ? -8.103 6.246 8.526 1.00 97.75 93 THR A N 1
ATOM 639 C CA . THR A 1 93 ? -7.306 6.196 7.290 1.00 97.75 93 THR A CA 1
ATOM 640 C C . THR A 1 93 ? -6.437 4.939 7.217 1.00 97.75 93 THR A C 1
ATOM 642 O O . THR A 1 93 ? -6.114 4.312 8.227 1.00 97.75 93 THR A O 1
ATOM 645 N N . VAL A 1 94 ? -6.035 4.557 6.002 1.00 98.19 94 VAL A N 1
ATOM 646 C CA . VAL A 1 94 ? -5.133 3.420 5.773 1.00 98.19 94 VAL A CA 1
ATOM 647 C C . VAL A 1 94 ? -3.708 3.931 5.583 1.00 98.19 94 VAL A C 1
ATOM 649 O O . VAL A 1 94 ? -3.446 4.758 4.710 1.00 98.19 94 VAL A O 1
ATOM 652 N N . GLN A 1 95 ? -2.773 3.438 6.392 1.00 98.12 95 GLN A N 1
ATOM 653 C CA . GLN A 1 95 ? -1.345 3.585 6.138 1.00 98.12 95 GLN A CA 1
ATOM 654 C C . GLN A 1 95 ? -0.881 2.488 5.184 1.00 98.12 95 GLN A C 1
ATOM 656 O O . GLN A 1 95 ? -1.297 1.338 5.313 1.00 98.12 95 GLN A O 1
ATOM 661 N N . VAL A 1 96 ? 0.034 2.839 4.285 1.00 98.00 96 VAL A N 1
ATOM 662 C CA . VAL A 1 96 ? 0.736 1.876 3.436 1.00 98.00 96 VAL A CA 1
ATOM 663 C C . VAL A 1 96 ? 2.229 2.073 3.628 1.00 98.00 96 VAL A C 1
ATOM 665 O O . VAL A 1 96 ? 2.727 3.194 3.501 1.00 98.00 96 VAL A O 1
ATOM 668 N N . ILE A 1 97 ? 2.936 0.994 3.945 1.00 97.44 97 ILE A N 1
ATOM 669 C CA . ILE A 1 97 ? 4.398 0.973 4.000 1.00 97.44 97 ILE A CA 1
ATOM 670 C C . ILE A 1 97 ? 4.889 0.059 2.885 1.00 97.44 97 ILE A C 1
ATOM 672 O O . ILE A 1 97 ? 4.512 -1.110 2.833 1.00 97.44 97 ILE A O 1
ATOM 676 N N . ILE A 1 98 ? 5.723 0.606 1.999 1.00 95.75 98 ILE A N 1
ATOM 677 C CA . ILE A 1 98 ? 6.339 -0.137 0.900 1.00 95.75 98 ILE A CA 1
ATOM 678 C C . ILE A 1 98 ? 7.774 -0.504 1.279 1.00 95.75 98 ILE A C 1
ATOM 680 O O . ILE A 1 98 ? 8.519 0.339 1.780 1.00 95.75 98 ILE A O 1
ATOM 684 N N . SER A 1 99 ? 8.165 -1.750 1.023 1.00 95.69 99 SER A N 1
ATOM 685 C CA . SER A 1 99 ? 9.555 -2.208 1.126 1.00 95.69 99 SER A CA 1
ATOM 686 C C . SER A 1 99 ? 9.961 -2.989 -0.120 1.00 95.69 99 SER A C 1
ATOM 688 O O . SER A 1 99 ? 9.116 -3.598 -0.771 1.00 95.69 99 SER A O 1
ATOM 690 N N . ASN A 1 100 ? 11.245 -2.937 -0.468 1.00 94.69 100 ASN A N 1
ATOM 691 C CA . ASN A 1 100 ? 11.809 -3.570 -1.658 1.00 94.69 100 ASN A CA 1
ATOM 692 C C . ASN A 1 100 ? 13.280 -3.952 -1.423 1.00 94.69 100 ASN A C 1
ATOM 694 O O . ASN A 1 100 ? 13.916 -3.483 -0.476 1.00 94.69 100 ASN A O 1
ATOM 698 N N . VAL A 1 101 ? 13.823 -4.774 -2.318 1.00 91.62 101 VAL A N 1
ATOM 699 C CA . VAL A 1 101 ? 15.260 -5.060 -2.438 1.00 91.62 101 VAL A CA 1
ATOM 700 C C . VAL A 1 101 ? 15.805 -4.303 -3.653 1.00 91.62 101 VAL A C 1
ATOM 702 O O . VAL A 1 101 ? 15.070 -4.095 -4.620 1.00 91.62 101 VAL A O 1
ATOM 705 N N . LEU A 1 102 ? 17.048 -3.818 -3.575 1.00 84.69 102 LEU A N 1
ATOM 706 C CA . LEU A 1 102 ? 17.733 -3.106 -4.664 1.00 84.69 102 LEU A CA 1
ATOM 707 C C . LEU A 1 102 ? 18.565 -4.048 -5.533 1.00 84.69 102 LEU A C 1
ATOM 709 O O . LEU A 1 102 ? 19.147 -4.996 -4.958 1.00 84.69 102 LEU A O 1
#

InterPro domains:
  IPR000566 Lipocalin/cytosolic fatty-acid binding domain [PF08212] (58-97)
  IPR012674 Calycin [G3DSA:2.40.128.20] (41-102)
  IPR012674 Calycin [SSF50814] (46-100)

Sequence (102 aa):
GSGGPSGGSGSGGPSGGSGSGGPWVGGSGSGGPPPGVFPPGGGSDEPCPDPPVVQNFNLTGYLGRWYEVERMFNPFQYGDCVIADYTLKEDGTVQVIISNVL

Secondary structure (DSSP, 8-state):
-PPPP-------PPP-------------S--PPPTT-------TTSPPPPPP--TT--HHHH-EEEE-------SS--SEEEEEEEEE-TTSPEEEEEEEE-

pLDDT: mean 72.65, std 24.72, range [33.03, 98.56]

Foldseek 3Di:
DDDDDDDDDDDDDDDDDDDDDDDDDDDDDDDDDPPPDDDPDDDPPDPDDDDDDDPPDPPVVVAAKDWDPDDDDDPPDDADRWMWGWDADPVRDIDIDIDHDD

Organism: Meganyctiphanes norvegica (NCBI:txid48144)